Protein AF-A0A8I2FZP1-F1 (afdb_monomer)

Solvent-accessible surface area (backbone atoms only — not comparable to full-atom values): 8946 Å² total; per-residue (Å²): 76,73,65,29,53,53,38,23,46,43,41,50,52,42,33,71,76,69,72,36,26,34,62,44,58,42,93,86,80,48,49,68,40,81,49,58,77,35,90,63,31,67,56,34,39,45,55,40,47,48,52,39,48,41,77,42,98,88,48,35,39,31,40,32,22,74,64,22,84,48,88,46,77,49,68,80,43,75,57,96,90,40,40,31,36,41,39,28,19,67,57,19,38,38,40,25,49,71,90,39,58,44,33,37,38,38,35,37,39,37,38,26,48,55,43,80,57,99,53,35,43,34,29,37,37,42,29,75,30,80,42,31,46,37,29,59,49,66,52,70,81,46,61,32,40,35,26,49,72,85,42,79,72,49,77,42,59,65,52,48,79,44,62,50,44,78,46,39,41,38,40,38,99

Structure (mmCIF, N/CA/C/O backbone):
data_AF-A0A8I2FZP1-F1
#
_entry.id   AF-A0A8I2FZP1-F1
#
loop_
_atom_site.group_PDB
_atom_site.id
_atom_site.type_symbol
_atom_site.label_atom_id
_atom_site.label_alt_id
_atom_site.label_comp_id
_atom_site.label_asym_id
_atom_site.label_entity_id
_atom_site.label_seq_id
_atom_site.pdbx_PDB_ins_code
_atom_site.Cartn_x
_atom_site.Cartn_y
_atom_site.Cartn_z
_atom_site.occupancy
_atom_site.B_iso_or_equiv
_atom_site.auth_seq_id
_atom_site.auth_comp_id
_atom_site.auth_asym_id
_atom_site.auth_atom_id
_atom_site.pdbx_PDB_model_num
ATOM 1 N N . SER A 1 1 ? 11.432 -0.419 -4.049 1.00 80.88 1 SER A N 1
ATOM 2 C CA . SER A 1 1 ? 12.719 -1.071 -4.367 1.00 80.88 1 SER A CA 1
ATOM 3 C C . SER A 1 1 ? 13.409 -0.390 -5.554 1.00 80.88 1 SER A C 1
ATOM 5 O O . SER A 1 1 ? 12.722 -0.006 -6.497 1.00 80.88 1 SER A O 1
ATOM 7 N N . GLU A 1 2 ? 14.741 -0.233 -5.543 1.00 88.12 2 GLU A N 1
ATOM 8 C CA . GLU A 1 2 ? 15.510 0.280 -6.700 1.00 88.12 2 GLU A CA 1
ATOM 9 C C . GLU A 1 2 ? 15.385 -0.646 -7.922 1.00 88.12 2 GLU A C 1
ATOM 11 O O . GLU A 1 2 ? 15.214 -0.174 -9.047 1.00 88.12 2 GLU A O 1
ATOM 16 N N . PHE A 1 3 ? 15.400 -1.962 -7.689 1.00 89.94 3 PHE A N 1
ATOM 17 C CA . PHE A 1 3 ? 15.271 -2.984 -8.727 1.00 89.94 3 PHE A CA 1
ATOM 18 C C . PHE A 1 3 ? 13.958 -2.845 -9.507 1.00 89.94 3 PHE A C 1
ATOM 20 O O . PHE A 1 3 ? 13.976 -2.751 -10.732 1.00 89.94 3 PHE A O 1
ATOM 27 N N . ALA A 1 4 ? 12.829 -2.725 -8.803 1.00 91.62 4 ALA A N 1
ATOM 28 C CA . ALA A 1 4 ? 11.514 -2.571 -9.423 1.00 91.62 4 ALA A CA 1
ATOM 29 C C . ALA A 1 4 ? 11.428 -1.309 -10.303 1.00 91.62 4 ALA A C 1
ATOM 31 O O . ALA A 1 4 ? 10.919 -1.345 -11.423 1.00 91.62 4 ALA A O 1
ATOM 32 N N . VAL A 1 5 ? 12.000 -0.193 -9.832 1.00 91.06 5 VAL A N 1
ATOM 33 C CA . VAL A 1 5 ? 12.056 1.060 -10.601 1.00 91.06 5 VAL A CA 1
ATOM 34 C C . VAL A 1 5 ? 12.921 0.906 -11.853 1.00 91.06 5 VAL A C 1
ATOM 36 O O . VAL A 1 5 ? 12.534 1.386 -12.920 1.00 91.06 5 VAL A O 1
ATOM 39 N N . LYS A 1 6 ? 14.084 0.250 -11.753 1.00 90.88 6 LYS A N 1
ATOM 40 C CA . LYS A 1 6 ? 14.953 -0.018 -12.910 1.00 90.88 6 LYS A CA 1
ATOM 41 C C . LYS A 1 6 ? 14.276 -0.945 -13.922 1.00 90.88 6 LYS A C 1
ATOM 43 O O . LYS A 1 6 ? 14.298 -0.631 -15.108 1.00 90.88 6 LYS A O 1
ATOM 48 N N . SER A 1 7 ? 13.612 -2.003 -13.456 1.00 91.38 7 SER A N 1
ATOM 49 C CA . SER A 1 7 ? 12.834 -2.924 -14.292 1.00 91.38 7 SER A CA 1
ATOM 50 C C . SER A 1 7 ? 11.779 -2.175 -15.111 1.00 91.38 7 SER A C 1
ATOM 52 O O . SER A 1 7 ? 11.815 -2.193 -16.340 1.00 91.38 7 SER A O 1
ATOM 54 N N . ALA A 1 8 ? 10.915 -1.395 -14.454 1.00 92.44 8 ALA A N 1
ATOM 55 C CA . ALA A 1 8 ? 9.891 -0.615 -15.145 1.00 92.44 8 ALA A CA 1
ATOM 56 C C . ALA A 1 8 ? 10.489 0.396 -16.142 1.00 92.44 8 ALA A C 1
ATOM 58 O O . ALA A 1 8 ? 9.936 0.609 -17.222 1.00 92.44 8 ALA A O 1
ATOM 59 N N . LYS A 1 9 ? 11.634 1.013 -15.812 1.00 91.75 9 LYS A N 1
ATOM 60 C CA . LYS A 1 9 ? 12.328 1.953 -16.707 1.00 91.75 9 LYS A CA 1
ATOM 61 C C . LYS A 1 9 ? 12.818 1.298 -18.000 1.00 91.75 9 LYS A C 1
ATOM 63 O O . LYS A 1 9 ? 12.767 1.974 -19.024 1.00 91.75 9 LYS A O 1
ATOM 68 N N . LEU A 1 10 ? 13.256 0.035 -17.982 1.00 90.69 10 LEU A N 1
ATOM 69 C CA . LEU A 1 10 ? 13.686 -0.677 -19.196 1.00 90.69 10 LEU A CA 1
ATOM 70 C C . LEU A 1 10 ? 12.544 -0.764 -20.212 1.00 90.69 10 LEU A C 1
ATOM 72 O O . LEU A 1 10 ? 12.672 -0.290 -21.345 1.00 90.69 10 LEU A O 1
ATOM 76 N N . PHE A 1 11 ? 11.392 -1.268 -19.767 1.00 91.75 11 PHE A N 1
ATOM 77 C CA . PHE A 1 11 ? 10.199 -1.353 -20.602 1.00 91.75 11 PHE A CA 1
ATOM 78 C C . PHE A 1 11 ? 9.707 0.029 -21.040 1.00 91.75 11 PHE A C 1
ATOM 80 O O . PHE A 1 11 ? 9.559 0.292 -22.234 1.00 91.75 11 PHE A O 1
ATOM 87 N N . LEU A 1 12 ? 9.528 0.953 -20.090 1.00 92.31 12 LEU A N 1
ATOM 88 C CA . LEU A 1 12 ? 8.972 2.275 -20.378 1.00 92.31 12 LEU A CA 1
ATOM 89 C C . LEU A 1 12 ? 9.864 3.120 -21.289 1.00 92.31 12 LEU A C 1
ATOM 91 O O . LEU A 1 12 ? 9.330 3.940 -22.029 1.00 92.31 12 LEU A O 1
ATOM 95 N N . LYS A 1 13 ? 11.192 2.950 -21.261 1.00 91.94 13 LYS A N 1
ATOM 96 C CA . LYS A 1 13 ? 12.097 3.629 -22.200 1.00 91.94 13 LYS A CA 1
ATOM 97 C C . LYS A 1 13 ? 11.789 3.191 -23.633 1.00 91.94 13 LYS A C 1
ATOM 99 O O . LYS A 1 13 ? 11.510 4.035 -24.477 1.00 91.94 13 LYS A O 1
ATOM 104 N N . SER A 1 14 ? 11.772 1.882 -23.892 1.00 90.56 14 SER A N 1
ATOM 105 C CA . SER A 1 14 ? 11.494 1.351 -25.233 1.00 90.56 14 SER A CA 1
ATOM 106 C C . SER A 1 14 ? 10.077 1.684 -25.706 1.00 90.56 14 SER A C 1
ATOM 108 O O . SER A 1 14 ? 9.895 2.123 -26.842 1.00 90.56 14 SER A O 1
ATOM 110 N N . TRP A 1 15 ? 9.093 1.573 -24.813 1.00 91.88 15 TRP A N 1
ATOM 111 C CA . TRP A 1 15 ? 7.704 1.904 -25.111 1.00 91.88 15 TRP A CA 1
ATOM 112 C C . TRP A 1 15 ? 7.506 3.389 -25.433 1.00 91.88 15 TRP A C 1
ATOM 114 O O . TRP A 1 15 ? 6.861 3.729 -26.418 1.00 91.88 15 TRP A O 1
ATOM 124 N N . LYS A 1 16 ? 8.083 4.302 -24.643 1.00 92.62 16 LYS A N 1
ATOM 125 C CA . LYS A 1 16 ? 7.907 5.747 -24.861 1.00 92.62 16 LYS A CA 1
ATOM 126 C C . LYS A 1 16 ? 8.623 6.257 -26.103 1.00 92.62 16 LYS A C 1
ATOM 128 O O . LYS A 1 16 ? 8.118 7.170 -26.742 1.00 92.62 16 LYS A O 1
ATOM 133 N N . THR A 1 17 ? 9.796 5.711 -26.416 1.00 92.19 17 THR A N 1
ATOM 134 C CA . THR A 1 17 ? 10.583 6.176 -27.563 1.00 92.19 17 THR A CA 1
ATOM 135 C C . THR A 1 17 ? 10.119 5.541 -28.870 1.00 92.19 17 THR A C 1
ATOM 137 O O . 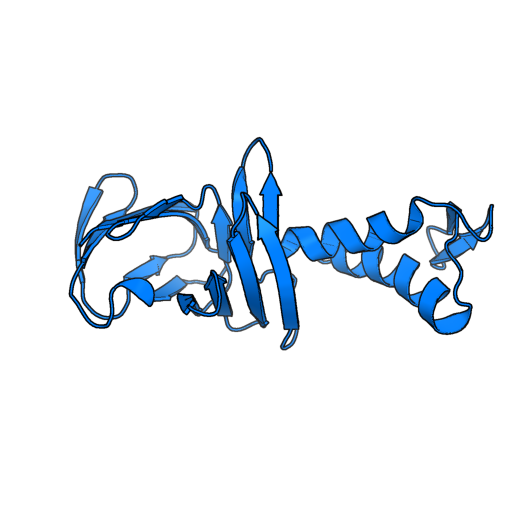THR A 1 17 ? 10.087 6.219 -29.889 1.00 92.19 17 THR A O 1
ATOM 140 N N . PHE A 1 18 ? 9.755 4.256 -28.850 1.00 91.19 18 PHE A N 1
ATOM 141 C CA . PHE A 1 18 ? 9.532 3.480 -30.074 1.00 91.19 18 PHE A CA 1
ATOM 142 C C . PHE A 1 18 ? 8.193 2.738 -30.117 1.00 91.19 18 PHE A C 1
ATOM 144 O O . PHE A 1 18 ? 7.900 2.110 -31.129 1.00 91.19 18 PHE A O 1
ATOM 151 N N . GLN A 1 19 ? 7.403 2.755 -29.036 1.00 91.06 19 GLN A N 1
ATOM 152 C CA . GLN A 1 19 ? 6.179 1.948 -28.889 1.00 91.06 19 GLN A CA 1
ATOM 153 C C . GLN A 1 19 ? 6.433 0.444 -29.081 1.00 91.06 19 GLN A C 1
ATOM 155 O O . GLN A 1 19 ? 5.604 -0.289 -29.616 1.00 91.06 19 GLN A O 1
ATOM 160 N N . LEU A 1 20 ? 7.610 -0.018 -28.645 1.00 90.62 20 LEU A N 1
ATOM 161 C CA . LEU A 1 20 ? 8.030 -1.409 -28.780 1.00 90.62 20 LEU A CA 1
ATOM 162 C C . LEU A 1 20 ? 7.977 -2.152 -27.454 1.00 90.62 20 LEU A C 1
ATOM 164 O O . LEU A 1 20 ? 8.239 -1.595 -26.386 1.00 90.62 20 LEU A O 1
ATOM 168 N N . CYS A 1 21 ? 7.714 -3.448 -27.570 1.00 89.31 21 CYS A N 1
ATOM 169 C CA . CYS A 1 21 ? 7.788 -4.391 -26.478 1.00 89.31 21 CYS A CA 1
ATOM 170 C C . CYS A 1 21 ? 8.863 -5.431 -26.794 1.00 89.31 21 CYS A C 1
ATOM 172 O O . CYS A 1 21 ? 8.641 -6.376 -27.552 1.00 89.31 21 CYS A O 1
ATOM 174 N N . ARG A 1 22 ? 10.065 -5.195 -26.267 1.00 89.12 22 ARG A N 1
ATOM 175 C CA . ARG A 1 22 ? 11.263 -5.963 -26.611 1.00 89.12 22 ARG A CA 1
ATOM 176 C C . ARG A 1 22 ? 11.338 -7.243 -25.790 1.00 89.12 22 ARG A C 1
ATOM 178 O O . ARG A 1 22 ? 10.876 -7.288 -24.654 1.00 89.12 22 ARG A O 1
ATOM 185 N N . GLU A 1 23 ? 11.917 -8.276 -26.382 1.00 87.94 23 GLU A N 1
ATOM 186 C CA . GLU A 1 23 ? 12.060 -9.592 -25.756 1.00 87.94 23 GLU A CA 1
ATOM 187 C C . GLU A 1 23 ? 13.095 -9.598 -24.625 1.00 87.94 23 GLU A C 1
ATOM 189 O O . GLU A 1 23 ? 12.869 -10.179 -23.568 1.00 87.94 23 GLU A O 1
ATOM 194 N N . ASN A 1 24 ? 14.226 -8.929 -24.841 1.00 88.12 24 ASN A N 1
ATOM 195 C CA . ASN A 1 24 ? 15.314 -8.832 -23.877 1.00 88.12 24 ASN A CA 1
ATOM 196 C C . ASN A 1 24 ? 15.933 -7.431 -23.890 1.00 88.12 24 ASN A C 1
ATOM 198 O O . ASN A 1 24 ? 15.706 -6.639 -24.808 1.00 88.12 24 ASN A O 1
ATOM 202 N N . TYR A 1 25 ? 16.704 -7.132 -22.846 1.00 89.25 25 TYR A N 1
ATOM 203 C CA . TYR A 1 25 ? 17.400 -5.863 -22.670 1.00 89.25 25 TYR A CA 1
ATOM 204 C C . TYR A 1 25 ? 18.864 -6.123 -22.322 1.00 89.25 25 TYR A C 1
ATOM 206 O O . TYR A 1 25 ? 19.167 -6.999 -21.511 1.00 89.25 25 TYR A O 1
ATOM 214 N N . ASN A 1 26 ? 19.770 -5.347 -22.911 1.00 89.81 26 ASN A N 1
ATOM 215 C CA . ASN A 1 26 ? 21.184 -5.373 -22.558 1.00 89.81 26 ASN A CA 1
ATOM 216 C C . ASN A 1 26 ? 21.364 -4.992 -21.075 1.00 89.81 26 ASN A C 1
ATOM 218 O O . ASN A 1 26 ? 20.828 -3.981 -20.622 1.00 89.81 26 ASN A O 1
ATOM 222 N N . SER A 1 27 ? 22.129 -5.782 -20.321 1.00 85.50 27 SER A N 1
ATOM 223 C CA . SER A 1 27 ? 22.303 -5.609 -18.870 1.00 85.50 27 SER A CA 1
ATOM 224 C C . SER A 1 27 ? 23.100 -4.361 -18.472 1.00 85.50 27 SER A C 1
ATOM 226 O O . SER A 1 27 ? 22.981 -3.904 -17.337 1.00 85.50 27 SER A O 1
ATOM 228 N N . VAL A 1 28 ? 23.887 -3.800 -19.393 1.00 86.25 28 VAL A N 1
ATOM 229 C CA . VAL A 1 28 ? 24.717 -2.607 -19.180 1.00 86.25 28 VAL A CA 1
ATOM 230 C C . VAL A 1 28 ? 24.008 -1.354 -19.694 1.00 86.25 28 VAL A C 1
ATOM 232 O O . VAL A 1 28 ? 23.906 -0.361 -18.978 1.00 86.25 28 VAL A O 1
ATOM 235 N N . THR A 1 29 ? 23.492 -1.391 -20.927 1.00 89.00 29 THR A N 1
ATOM 236 C CA . THR A 1 29 ? 22.934 -0.205 -21.610 1.00 89.00 29 THR A CA 1
ATOM 237 C C . THR A 1 29 ? 21.412 -0.084 -21.493 1.00 89.00 29 THR A C 1
ATOM 239 O O . THR A 1 29 ? 20.848 1.001 -21.677 1.00 89.00 29 THR A O 1
ATOM 242 N N . GLY A 1 30 ? 20.720 -1.187 -21.195 1.00 87.56 30 GLY A N 1
ATOM 243 C CA . GLY A 1 30 ? 19.260 -1.263 -21.193 1.00 87.56 30 GLY A CA 1
ATOM 244 C C . GLY A 1 30 ? 18.628 -1.151 -22.582 1.00 87.56 30 GLY A C 1
ATOM 245 O O . GLY A 1 30 ? 17.439 -0.852 -22.688 1.00 87.56 30 GLY A O 1
ATOM 246 N N . GLU A 1 31 ? 19.404 -1.321 -23.654 1.00 89.12 31 GLU A N 1
ATOM 247 C CA . GLU A 1 31 ? 18.887 -1.339 -25.023 1.00 89.12 31 GLU A CA 1
ATOM 248 C C . GLU A 1 31 ? 18.137 -2.636 -25.304 1.00 89.12 31 GLU A C 1
ATOM 250 O O . GLU A 1 31 ? 18.583 -3.719 -24.929 1.00 89.12 31 GLU A O 1
ATOM 255 N N . GLY A 1 32 ? 16.976 -2.520 -25.947 1.00 88.19 32 GLY A N 1
ATOM 256 C CA . GLY A 1 32 ? 16.131 -3.669 -26.230 1.00 88.19 32 GLY A CA 1
ATOM 257 C C . GLY A 1 32 ? 16.589 -4.441 -27.467 1.00 88.19 32 GLY A C 1
ATOM 258 O O . GLY A 1 32 ? 16.769 -3.852 -28.533 1.00 88.19 32 GLY A O 1
ATOM 259 N N . GLY A 1 33 ? 16.725 -5.758 -27.326 1.00 87.88 33 GLY A N 1
ATOM 260 C CA . GLY 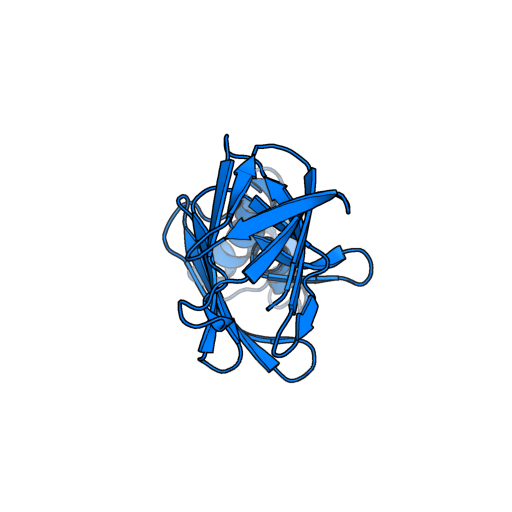A 1 33 ? 17.058 -6.716 -28.378 1.00 87.88 33 GLY A CA 1
ATOM 261 C C . GLY A 1 33 ? 15.872 -7.614 -28.749 1.00 87.88 33 GLY A C 1
ATOM 262 O O . GLY A 1 33 ? 14.726 -7.327 -28.391 1.00 87.88 33 GLY A O 1
ATOM 263 N N . GLY A 1 34 ? 16.137 -8.655 -29.543 1.00 88.81 34 GLY A N 1
ATOM 264 C CA . GLY A 1 34 ? 15.155 -9.688 -29.907 1.00 88.81 34 GLY A CA 1
ATOM 265 C C . GLY A 1 34 ? 13.903 -9.174 -30.628 1.00 88.81 34 GLY A C 1
ATOM 266 O O . GLY A 1 34 ? 13.954 -8.163 -31.342 1.00 88.81 34 GLY A O 1
ATOM 267 N N . GLN A 1 35 ? 12.782 -9.878 -30.433 1.00 87.12 35 GLN A N 1
ATOM 268 C CA . GLN A 1 35 ? 11.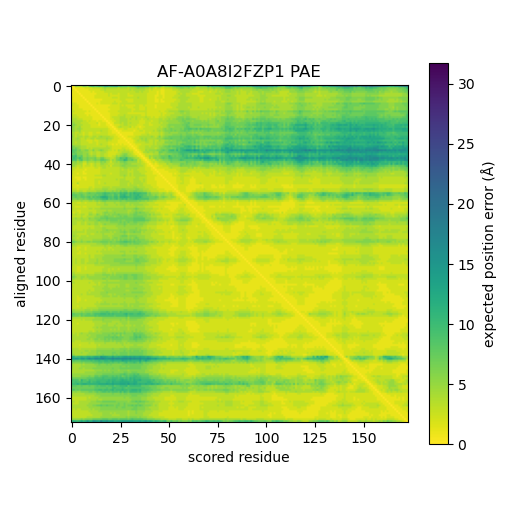491 -9.560 -31.056 1.00 87.12 35 GLN A CA 1
ATOM 269 C C . GLN A 1 35 ? 10.949 -8.179 -30.652 1.00 87.12 35 GLN A C 1
ATOM 271 O O . GLN A 1 35 ? 11.141 -7.707 -29.532 1.00 87.12 35 GLN A O 1
ATOM 276 N N . ARG A 1 36 ? 10.256 -7.517 -31.591 1.00 84.94 36 ARG A N 1
ATOM 277 C CA . ARG A 1 36 ? 9.758 -6.131 -31.444 1.00 84.94 36 ARG A CA 1
ATOM 278 C C . ARG A 1 36 ? 8.442 -6.002 -30.670 1.00 84.94 36 ARG A C 1
ATOM 280 O O . ARG A 1 36 ? 8.202 -4.954 -30.071 1.00 84.94 36 ARG A O 1
ATOM 287 N N . TYR A 1 37 ? 7.611 -7.038 -30.720 1.00 84.62 37 TYR A N 1
ATOM 288 C CA . TYR A 1 37 ? 6.260 -7.067 -30.153 1.00 84.62 37 TYR A CA 1
ATOM 289 C C . TYR A 1 37 ? 6.066 -8.309 -29.286 1.00 84.62 37 TYR A C 1
ATOM 291 O O . TYR A 1 37 ? 5.095 -9.046 -29.434 1.00 84.62 37 TYR A O 1
ATOM 299 N N . GLN A 1 38 ? 7.024 -8.570 -28.402 1.00 84.38 38 GLN A N 1
ATOM 300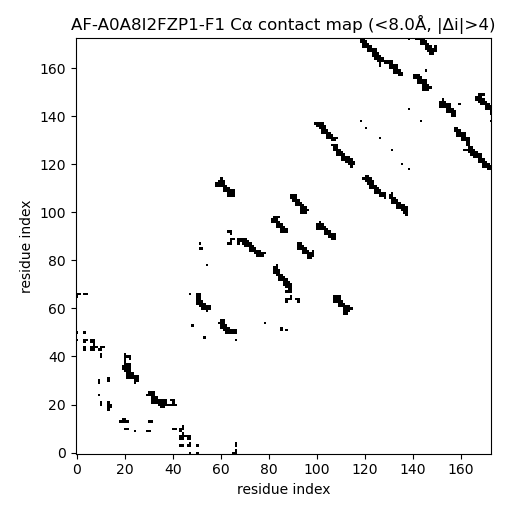 C CA . GLN A 1 38 ? 6.906 -9.681 -27.473 1.00 84.38 38 GLN A CA 1
ATOM 301 C C . GLN A 1 38 ? 5.796 -9.394 -26.461 1.00 84.38 38 GLN A C 1
AT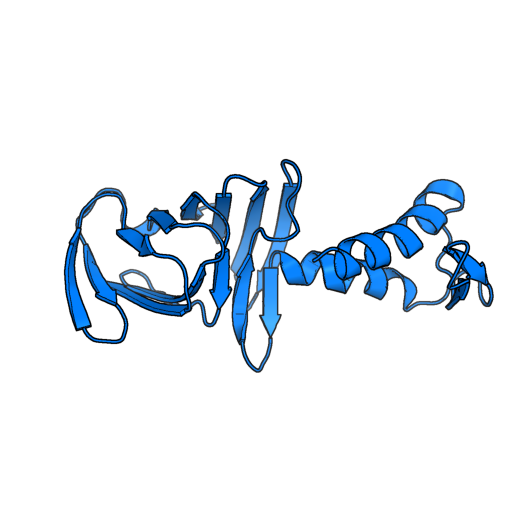OM 303 O O . GLN A 1 38 ? 5.683 -8.283 -25.960 1.00 84.38 38 GLN A O 1
ATOM 308 N N . SER A 1 39 ? 4.982 -10.383 -26.110 1.00 82.12 39 SER A N 1
ATOM 309 C CA . SER A 1 39 ? 3.824 -10.173 -25.228 1.00 82.12 39 SER A CA 1
ATOM 310 C C . SER A 1 39 ? 4.180 -9.902 -23.761 1.00 82.12 39 SER A C 1
ATOM 312 O O . SER A 1 39 ? 3.345 -9.412 -23.008 1.00 82.12 39 SER A O 1
ATOM 314 N N . TRP A 1 40 ? 5.396 -10.240 -23.323 1.00 84.31 40 TRP A N 1
ATOM 315 C CA . TRP A 1 40 ? 5.756 -10.283 -21.897 1.00 84.31 40 TRP A CA 1
ATOM 316 C C . TRP A 1 40 ? 6.524 -9.066 -21.379 1.00 84.31 40 TRP A C 1
ATOM 318 O O . TRP A 1 40 ? 6.688 -8.927 -20.171 1.00 84.31 40 TRP A O 1
ATOM 328 N N . GLY A 1 41 ? 6.966 -8.148 -22.240 1.00 82.88 41 GLY A N 1
ATOM 329 C CA . GLY A 1 41 ? 7.698 -6.960 -21.786 1.00 82.88 41 GLY A CA 1
ATOM 330 C C . GLY A 1 41 ? 6.941 -6.054 -20.796 1.00 82.88 41 GLY A C 1
ATOM 331 O O . GLY A 1 41 ? 7.606 -5.497 -19.922 1.00 82.88 41 GLY A O 1
ATOM 332 N N . PRO A 1 42 ? 5.591 -5.946 -20.791 1.00 85.81 42 PRO A N 1
ATOM 333 C CA . PRO A 1 42 ? 4.896 -5.174 -19.759 1.00 85.81 42 PRO A CA 1
ATOM 334 C C . PRO A 1 42 ? 5.061 -5.752 -18.345 1.00 85.81 42 PRO A C 1
ATOM 336 O O . PRO A 1 42 ? 4.912 -5.011 -17.373 1.00 85.81 42 PRO A O 1
ATOM 339 N N . LEU A 1 43 ? 5.436 -7.033 -18.198 1.00 90.00 43 LEU A N 1
ATOM 340 C CA . LEU A 1 43 ? 5.704 -7.649 -16.890 1.00 90.00 43 LEU A CA 1
ATOM 341 C C . LEU A 1 43 ? 6.872 -6.975 -16.154 1.00 90.00 43 LEU A C 1
ATOM 343 O O . LEU A 1 43 ? 6.921 -6.988 -14.928 1.00 90.00 43 LEU A O 1
ATOM 347 N N . PHE A 1 44 ? 7.768 -6.283 -16.863 1.00 89.38 44 PHE A N 1
ATOM 348 C CA . PHE A 1 44 ? 8.806 -5.469 -16.226 1.00 89.38 44 PHE A CA 1
ATOM 349 C C . PHE A 1 44 ? 8.224 -4.332 -15.375 1.00 89.38 44 PHE A C 1
ATOM 351 O O . PHE A 1 44 ? 8.825 -3.948 -14.367 1.00 89.38 44 PHE A O 1
ATOM 358 N N . ALA A 1 45 ? 7.070 -3.785 -15.771 1.00 91.50 45 ALA A N 1
ATOM 359 C CA . ALA A 1 45 ? 6.355 -2.768 -15.007 1.00 91.50 45 ALA A CA 1
ATOM 360 C C . ALA A 1 45 ? 5.501 -3.372 -13.882 1.00 91.50 45 ALA A C 1
ATOM 362 O O . ALA A 1 45 ? 5.250 -2.681 -12.893 1.00 91.50 45 ALA A O 1
ATOM 363 N N . LEU A 1 46 ? 5.104 -4.646 -14.003 1.00 92.25 46 LEU A N 1
ATOM 364 C CA . LEU A 1 46 ? 4.301 -5.348 -12.999 1.00 92.25 46 LEU A CA 1
ATOM 365 C C . LEU A 1 46 ? 5.010 -5.390 -11.640 1.00 92.25 46 LEU A C 1
ATOM 367 O O . LEU A 1 46 ? 4.406 -5.019 -10.645 1.00 92.25 46 LEU A O 1
ATOM 371 N N . ILE A 1 47 ? 6.315 -5.678 -11.613 1.00 91.62 47 ILE A N 1
ATOM 372 C CA . ILE A 1 47 ? 7.112 -5.699 -10.370 1.00 91.62 47 ILE A CA 1
ATOM 373 C C . ILE A 1 47 ? 7.011 -4.362 -9.614 1.00 91.62 47 ILE A C 1
ATOM 375 O O . ILE A 1 47 ? 6.920 -4.325 -8.390 1.00 91.62 47 ILE A O 1
ATOM 379 N N . LEU A 1 48 ? 7.026 -3.232 -10.334 1.00 93.50 48 LEU A N 1
ATOM 380 C CA . LEU A 1 48 ? 6.863 -1.917 -9.711 1.00 93.50 48 LEU A CA 1
ATOM 381 C C . LEU A 1 48 ? 5.432 -1.686 -9.232 1.00 93.50 48 LEU A C 1
ATOM 383 O O . LEU A 1 48 ? 5.258 -1.083 -8.180 1.00 93.50 48 LEU A O 1
ATOM 387 N N . LEU A 1 49 ? 4.428 -2.133 -9.984 1.00 93.94 49 LEU A N 1
ATOM 388 C CA . LEU A 1 49 ? 3.030 -2.045 -9.570 1.00 93.94 49 LEU A CA 1
ATOM 389 C C . LEU A 1 49 ? 2.794 -2.830 -8.272 1.00 93.94 49 LEU A C 1
ATOM 391 O O . LEU A 1 49 ? 2.198 -2.296 -7.336 1.00 93.94 49 LEU A O 1
ATOM 395 N N . GLU A 1 50 ? 3.347 -4.038 -8.190 1.00 93.50 50 GLU A N 1
ATOM 396 C CA . GLU A 1 50 ? 3.213 -4.932 -7.041 1.00 93.50 50 GLU A CA 1
ATOM 397 C C . GLU A 1 50 ? 3.883 -4.370 -5.776 1.00 93.50 50 GLU A C 1
ATOM 399 O O . GLU A 1 50 ? 3.415 -4.605 -4.664 1.00 93.50 50 GLU A O 1
ATOM 404 N N . GLU A 1 51 ? 4.935 -3.550 -5.912 1.00 93.06 51 GLU A N 1
ATOM 405 C CA . GLU A 1 51 ? 5.525 -2.809 -4.782 1.00 93.06 51 GLU A CA 1
ATOM 406 C C . GLU A 1 51 ? 4.543 -1.827 -4.124 1.00 93.06 51 GLU A C 1
ATOM 408 O O . GLU A 1 51 ? 4.713 -1.501 -2.945 1.00 93.06 51 GLU A O 1
ATOM 413 N N . PHE A 1 52 ? 3.544 -1.342 -4.868 1.00 96.31 52 PHE A N 1
ATOM 414 C CA . PHE A 1 52 ? 2.512 -0.450 -4.346 1.00 96.31 52 PHE A CA 1
ATOM 415 C C . PHE A 1 52 ? 1.284 -1.204 -3.859 1.00 96.31 52 PHE A C 1
ATOM 417 O O . PHE A 1 52 ? 0.801 -0.912 -2.767 1.00 96.31 52 PHE A O 1
ATOM 424 N N . ILE A 1 53 ? 0.752 -2.117 -4.671 1.00 97.00 53 ILE A N 1
ATOM 425 C CA . ILE A 1 53 ? -0.493 -2.835 -4.403 1.00 97.00 53 ILE A CA 1
ATOM 426 C C . ILE A 1 53 ? -0.485 -4.183 -5.111 1.00 97.00 53 ILE A C 1
ATOM 428 O O . ILE A 1 53 ? -0.226 -4.256 -6.308 1.00 97.00 53 ILE A O 1
ATOM 432 N N . ASP A 1 54 ? -0.789 -5.240 -4.366 1.00 95.62 54 ASP A N 1
ATOM 433 C CA . ASP A 1 54 ? -0.743 -6.609 -4.873 1.00 95.62 54 ASP A CA 1
ATOM 434 C C . ASP A 1 54 ? -1.617 -7.537 -4.015 1.00 95.62 54 ASP A C 1
ATOM 436 O O . ASP A 1 54 ? -1.947 -7.224 -2.867 1.00 95.62 54 ASP A O 1
ATOM 440 N N . PHE A 1 55 ? -2.003 -8.677 -4.578 1.00 94.75 55 PHE A N 1
ATOM 441 C CA . PHE A 1 55 ? -2.623 -9.781 -3.862 1.00 94.75 55 PHE A CA 1
ATOM 442 C C . PHE A 1 55 ? -1.837 -11.065 -4.150 1.00 94.75 55 PHE A C 1
ATOM 444 O O . PHE A 1 55 ? -2.041 -11.718 -5.173 1.00 94.75 55 PHE A O 1
ATOM 451 N N . CYS A 1 56 ? -0.959 -11.440 -3.223 1.00 88.25 56 CYS A N 1
ATOM 452 C CA . CYS A 1 56 ? -0.080 -12.596 -3.358 1.00 88.25 56 CYS A CA 1
ATOM 453 C C . CYS A 1 56 ? -0.613 -13.784 -2.531 1.00 88.25 56 CYS A C 1
ATOM 455 O O . CYS A 1 56 ? -1.101 -13.572 -1.420 1.00 88.25 56 CYS A O 1
ATOM 457 N N . PRO A 1 57 ? -0.496 -15.043 -3.000 1.00 85.69 57 PRO A N 1
ATOM 458 C CA . PRO A 1 57 ? -0.913 -16.220 -2.230 1.00 85.69 57 PRO A CA 1
ATOM 459 C C . PRO A 1 57 ? -0.260 -16.362 -0.847 1.00 85.69 57 PRO A C 1
ATOM 461 O O . PRO A 1 57 ? -0.861 -16.964 0.038 1.00 85.69 57 PRO A O 1
ATOM 464 N N . PHE A 1 58 ? 0.953 -15.829 -0.665 1.00 87.25 58 PHE A N 1
ATOM 465 C CA . PHE A 1 58 ? 1.733 -15.975 0.571 1.00 87.25 58 PHE A CA 1
ATOM 466 C C . PHE A 1 58 ? 1.626 -14.768 1.513 1.00 87.25 58 PHE A C 1
ATOM 468 O O . PHE A 1 58 ? 1.658 -14.955 2.722 1.00 87.25 58 PHE A O 1
ATOM 475 N N . ASP A 1 59 ? 1.470 -13.563 0.953 1.00 87.38 59 ASP A N 1
ATOM 476 C CA . ASP A 1 59 ? 1.445 -12.285 1.695 1.00 87.38 59 ASP A CA 1
ATOM 477 C C . ASP A 1 59 ? 0.036 -11.652 1.753 1.00 87.38 59 ASP A C 1
ATOM 479 O O . ASP A 1 59 ? -0.146 -10.529 2.242 1.00 87.38 59 ASP A O 1
ATOM 483 N N . GLY A 1 60 ? -0.956 -12.328 1.167 1.00 95.12 60 GLY A N 1
ATOM 484 C CA . GLY A 1 60 ? -2.326 -11.855 1.054 1.00 95.12 60 GLY A CA 1
ATOM 485 C C . GLY A 1 60 ? -2.435 -10.526 0.306 1.00 95.12 60 GLY A C 1
ATOM 486 O O . GLY A 1 60 ? -1.697 -10.236 -0.639 1.00 95.12 60 GLY A O 1
ATOM 487 N N . PHE A 1 61 ? -3.395 -9.700 0.727 1.00 97.38 61 PHE A N 1
ATOM 488 C CA . PHE A 1 61 ? -3.534 -8.344 0.207 1.00 97.38 61 PHE A CA 1
ATOM 489 C C . PHE A 1 61 ? -2.452 -7.445 0.811 1.00 97.38 61 PHE A C 1
ATOM 491 O O . PHE A 1 61 ? -2.412 -7.280 2.034 1.00 97.38 61 PHE A O 1
ATOM 498 N N . ARG A 1 62 ? -1.619 -6.830 -0.036 1.00 96.50 62 ARG A N 1
ATOM 499 C CA . ARG A 1 62 ? -0.537 -5.936 0.389 1.00 96.50 62 ARG A CA 1
ATOM 500 C C . ARG A 1 62 ? -0.631 -4.553 -0.232 1.00 96.50 62 ARG A C 1
ATOM 502 O O . ARG A 1 62 ? -1.042 -4.400 -1.382 1.00 96.50 62 ARG A O 1
ATOM 509 N N . VAL A 1 63 ? -0.181 -3.553 0.524 1.00 97.88 63 VAL A N 1
ATOM 510 C CA . VAL A 1 63 ? 0.090 -2.206 0.007 1.00 97.88 63 VAL A CA 1
ATOM 511 C C . VAL A 1 63 ? 1.367 -1.622 0.605 1.00 97.88 63 VAL A C 1
ATOM 513 O O . VAL A 1 63 ? 1.724 -1.940 1.740 1.00 97.88 63 VAL A O 1
ATOM 516 N N . GLY A 1 64 ? 2.047 -0.736 -0.119 1.00 96.81 64 GLY A N 1
ATOM 517 C CA . GLY A 1 64 ? 3.268 -0.097 0.368 1.00 96.81 64 GLY A CA 1
ATOM 518 C C . GLY A 1 64 ? 3.664 1.161 -0.398 1.00 96.81 64 GLY A C 1
ATOM 519 O O . GLY A 1 64 ? 3.162 1.452 -1.481 1.00 96.81 64 GLY A O 1
ATOM 520 N N . ASN A 1 65 ? 4.591 1.928 0.180 1.00 96.88 65 ASN A N 1
ATOM 521 C CA . ASN A 1 65 ? 5.112 3.163 -0.420 1.00 96.88 65 ASN A CA 1
ATOM 522 C C . ASN A 1 65 ? 6.644 3.191 -0.551 1.00 96.88 65 ASN A C 1
ATOM 524 O O . ASN A 1 65 ? 7.238 4.250 -0.745 1.00 96.88 65 ASN A O 1
ATOM 528 N N . LEU A 1 66 ? 7.317 2.037 -0.488 1.00 94.12 66 LEU A N 1
ATOM 529 C CA . LEU A 1 66 ? 8.786 1.982 -0.522 1.00 94.12 66 LEU A CA 1
ATOM 530 C C . LEU A 1 66 ? 9.386 2.457 -1.855 1.00 94.12 66 LEU A C 1
ATOM 532 O O . LEU A 1 66 ? 10.505 2.966 -1.881 1.00 94.12 66 LEU A O 1
ATOM 536 N N . ALA A 1 67 ? 8.663 2.296 -2.966 1.00 92.38 67 ALA A N 1
ATOM 537 C CA . ALA A 1 67 ? 9.075 2.772 -4.289 1.00 92.38 67 ALA A CA 1
ATOM 538 C C . ALA A 1 67 ? 8.595 4.207 -4.606 1.00 92.38 67 ALA A C 1
ATOM 540 O O . ALA A 1 67 ? 8.923 4.759 -5.660 1.00 92.38 67 ALA A O 1
ATOM 541 N N . ALA A 1 68 ? 7.826 4.831 -3.710 1.00 93.19 68 ALA A N 1
ATOM 542 C CA . ALA A 1 68 ? 7.144 6.094 -3.955 1.00 93.19 68 ALA A CA 1
ATOM 543 C C . ALA A 1 68 ? 8.069 7.304 -3.716 1.00 93.19 68 ALA A C 1
ATOM 545 O O . ALA A 1 68 ? 8.025 7.952 -2.677 1.00 93.19 68 ALA A O 1
ATOM 546 N N . ALA A 1 69 ? 8.936 7.632 -4.676 1.00 89.88 69 ALA A N 1
ATOM 547 C CA . ALA A 1 69 ? 9.846 8.784 -4.545 1.00 89.88 69 ALA A CA 1
ATOM 548 C C . ALA A 1 69 ? 9.147 10.156 -4.675 1.00 89.88 69 ALA A C 1
ATOM 550 O O . ALA A 1 69 ? 9.674 11.172 -4.235 1.00 89.88 69 ALA A O 1
ATOM 551 N N . LYS A 1 70 ? 7.970 10.182 -5.303 1.00 92.50 70 LYS A N 1
ATOM 552 C CA . LYS A 1 70 ? 7.116 11.355 -5.534 1.00 92.50 70 LYS A CA 1
ATOM 553 C C . LYS A 1 70 ? 5.653 10.933 -5.426 1.00 92.50 70 LYS A C 1
ATOM 555 O O . LYS A 1 70 ? 5.387 9.748 -5.250 1.00 92.50 70 LYS A O 1
ATOM 560 N N . LYS A 1 71 ? 4.715 11.867 -5.586 1.00 95.94 71 LYS A N 1
ATOM 561 C CA . LYS A 1 71 ? 3.285 11.545 -5.622 1.00 95.94 71 LYS A CA 1
ATOM 562 C C . LYS A 1 71 ? 2.958 10.616 -6.795 1.00 95.94 71 LYS A C 1
ATOM 564 O O . LYS A 1 71 ? 3.218 10.955 -7.949 1.00 95.94 71 LYS A O 1
ATOM 569 N N . ASN A 1 72 ? 2.381 9.463 -6.480 1.00 95.25 72 ASN A N 1
ATOM 570 C CA . ASN A 1 72 ? 1.865 8.481 -7.425 1.00 95.25 72 ASN A CA 1
ATOM 571 C C . ASN A 1 72 ? 0.397 8.195 -7.115 1.00 95.25 72 ASN A C 1
ATOM 573 O O . ASN A 1 72 ? -0.028 8.275 -5.960 1.00 95.25 72 ASN A O 1
ATOM 577 N N . LYS A 1 73 ? -0.356 7.837 -8.154 1.00 97.12 73 LYS A N 1
ATOM 578 C CA . LYS A 1 73 ? -1.740 7.389 -8.053 1.00 97.12 73 LYS A CA 1
ATOM 579 C C . LYS A 1 73 ? -1.935 6.187 -8.966 1.00 97.12 73 LYS A C 1
ATOM 581 O O . LYS A 1 73 ? -1.571 6.246 -10.138 1.00 97.12 73 LYS A O 1
ATOM 586 N N . ILE A 1 74 ? -2.473 5.111 -8.409 1.00 96.00 74 ILE A N 1
ATOM 587 C CA . ILE A 1 74 ? -2.821 3.880 -9.115 1.00 96.00 74 ILE A CA 1
ATOM 588 C C . ILE A 1 74 ? -4.311 3.662 -8.880 1.00 96.00 74 ILE A C 1
ATOM 590 O O . ILE A 1 74 ? -4.758 3.673 -7.736 1.00 96.00 74 ILE A O 1
ATOM 594 N N . GLU A 1 75 ? -5.083 3.502 -9.948 1.00 97.12 75 GLU A N 1
ATOM 595 C CA . GLU A 1 75 ? -6.547 3.440 -9.892 1.00 97.12 75 GLU A CA 1
ATOM 596 C C . GLU A 1 75 ? -7.074 2.215 -10.630 1.00 97.12 75 GLU A C 1
ATOM 598 O O . GLU A 1 75 ? -6.382 1.642 -11.470 1.00 97.12 75 GLU A O 1
ATOM 603 N N . ASN A 1 76 ? -8.331 1.864 -10.350 1.00 95.75 76 ASN A N 1
ATOM 604 C CA . ASN A 1 76 ? -9.055 0.782 -11.020 1.00 95.75 76 ASN A CA 1
ATOM 605 C C . ASN A 1 76 ? -8.406 -0.607 -10.847 1.00 95.75 76 ASN A C 1
ATOM 607 O O . ASN A 1 76 ? -8.532 -1.473 -11.712 1.00 95.75 76 ASN A O 1
ATOM 611 N N . ILE A 1 77 ? -7.741 -0.836 -9.712 1.00 96.25 77 ILE A N 1
ATOM 612 C CA . ILE A 1 77 ? -7.185 -2.148 -9.370 1.00 96.25 77 ILE A CA 1
ATOM 613 C C . ILE A 1 77 ? -8.305 -3.024 -8.814 1.00 96.25 77 ILE A C 1
ATOM 615 O O . ILE A 1 77 ? -8.923 -2.673 -7.811 1.00 96.25 77 ILE A O 1
ATOM 619 N N . ASP A 1 78 ? -8.594 -4.140 -9.479 1.00 95.88 78 ASP A N 1
ATOM 620 C CA . ASP A 1 78 ? -9.601 -5.101 -9.027 1.00 95.88 78 ASP A CA 1
ATOM 621 C C . ASP A 1 78 ? -8.956 -6.175 -8.158 1.00 95.88 78 ASP A C 1
ATOM 623 O O . ASP A 1 78 ? -8.104 -6.927 -8.627 1.00 95.88 78 ASP A O 1
ATOM 627 N N . ILE A 1 79 ? -9.357 -6.242 -6.890 1.00 94.19 79 ILE A N 1
ATOM 628 C CA . ILE A 1 79 ? -8.928 -7.306 -5.983 1.00 94.19 79 ILE A CA 1
ATOM 629 C C . ILE A 1 79 ? -10.175 -7.867 -5.314 1.00 94.19 79 ILE A C 1
ATOM 631 O O . ILE A 1 79 ? -10.859 -7.185 -4.546 1.00 94.19 79 ILE A O 1
ATOM 635 N N . ARG A 1 80 ? -10.464 -9.141 -5.605 1.00 91.50 80 ARG A N 1
ATOM 636 C CA . ARG A 1 80 ? -11.589 -9.897 -5.028 1.00 91.50 80 ARG A CA 1
ATOM 637 C C . ARG A 1 80 ? -12.934 -9.161 -5.165 1.00 91.50 80 ARG A C 1
ATOM 639 O O . ARG A 1 80 ? -13.716 -9.130 -4.215 1.00 91.50 80 ARG A O 1
ATOM 646 N N . GLY A 1 81 ? -13.188 -8.548 -6.325 1.00 93.75 81 GLY A N 1
ATOM 647 C CA . GLY A 1 81 ? -14.464 -7.903 -6.650 1.00 93.75 81 GLY A CA 1
ATOM 648 C C . GLY A 1 81 ? -14.671 -6.516 -6.038 1.00 93.75 81 GLY A C 1
ATOM 649 O O . GLY A 1 81 ? -15.791 -6.017 -6.056 1.00 93.75 81 GLY A O 1
ATOM 650 N N . ASN A 1 82 ? -13.624 -5.895 -5.487 1.00 95.62 82 ASN A N 1
ATOM 651 C CA . ASN A 1 82 ? -13.655 -4.497 -5.050 1.00 95.62 82 ASN A CA 1
ATOM 652 C C . ASN A 1 82 ? -12.646 -3.690 -5.872 1.00 95.62 82 ASN A C 1
ATOM 654 O O . ASN A 1 82 ? -11.568 -4.194 -6.207 1.00 95.62 82 ASN A O 1
ATOM 658 N N . LYS A 1 83 ? -12.970 -2.426 -6.157 1.00 98.06 83 LYS A N 1
ATOM 659 C CA . LYS A 1 83 ? -12.062 -1.518 -6.867 1.00 98.06 83 LYS A CA 1
ATOM 660 C C . LYS A 1 83 ? -11.227 -0.726 -5.876 1.00 98.06 83 LYS A C 1
ATOM 662 O O . LYS A 1 83 ? -11.761 -0.071 -4.981 1.00 98.06 83 LYS A O 1
ATOM 667 N N . TYR A 1 84 ? -9.918 -0.733 -6.075 1.00 98.19 84 TYR A N 1
ATOM 668 C CA . TYR A 1 84 ? -8.969 -0.013 -5.246 1.00 98.19 84 TYR A CA 1
ATOM 669 C C . TYR A 1 84 ? -8.317 1.136 -6.004 1.00 98.19 84 TYR A C 1
ATOM 671 O O . TYR A 1 84 ? -7.965 1.028 -7.182 1.00 98.19 84 TYR A O 1
ATOM 679 N N . THR A 1 85 ? -8.130 2.227 -5.267 1.00 98.56 85 THR A N 1
ATOM 680 C CA . THR A 1 85 ? -7.257 3.335 -5.647 1.00 98.56 85 THR A CA 1
ATOM 681 C C . THR A 1 85 ? -6.235 3.522 -4.539 1.00 98.56 85 THR A C 1
ATOM 683 O O . THR A 1 85 ? -6.590 3.551 -3.360 1.00 98.56 85 THR A O 1
ATOM 686 N N . LEU A 1 86 ? -4.970 3.651 -4.916 1.00 98.31 86 LEU A N 1
ATOM 687 C CA . LEU A 1 86 ? -3.856 3.899 -4.018 1.00 98.31 86 LEU A CA 1
ATOM 688 C C . LEU A 1 86 ? -3.179 5.204 -4.414 1.00 98.31 86 LEU A C 1
ATOM 690 O O . LEU A 1 86 ? -2.796 5.396 -5.567 1.00 98.31 86 LEU A O 1
ATOM 694 N N . GLU A 1 87 ? -3.004 6.083 -3.438 1.00 98.50 87 GLU A N 1
ATOM 695 C CA . GLU A 1 87 ? -2.170 7.276 -3.555 1.00 98.50 87 GLU A CA 1
ATOM 696 C C . GLU A 1 87 ? -0.982 7.125 -2.613 1.00 98.50 87 GLU A C 1
ATOM 698 O O . GLU A 1 87 ? -1.175 6.825 -1.438 1.00 98.50 87 GLU A O 1
ATOM 703 N N . ALA A 1 88 ? 0.242 7.306 -3.105 1.00 98.00 88 ALA A N 1
ATOM 704 C CA . ALA A 1 88 ? 1.438 7.144 -2.282 1.00 98.00 88 ALA A CA 1
ATOM 705 C C . ALA A 1 88 ? 2.574 8.070 -2.707 1.00 98.00 88 ALA A C 1
ATOM 707 O O . ALA A 1 88 ? 2.771 8.357 -3.892 1.00 98.00 88 ALA A O 1
ATOM 708 N N . ASP A 1 89 ? 3.353 8.483 -1.718 1.00 96.94 89 ASP A N 1
ATOM 709 C CA . ASP A 1 89 ? 4.589 9.240 -1.858 1.00 96.94 89 ASP A CA 1
ATOM 710 C C . ASP A 1 89 ? 5.592 8.833 -0.764 1.00 96.94 89 ASP A C 1
ATOM 712 O O . ASP A 1 89 ? 5.420 7.833 -0.058 1.00 96.94 89 ASP A O 1
ATOM 716 N N . ASN A 1 90 ? 6.670 9.603 -0.626 1.00 94.75 90 ASN A N 1
ATOM 717 C CA . ASN A 1 90 ? 7.723 9.327 0.344 1.00 94.75 90 ASN A CA 1
ATOM 718 C C . ASN A 1 90 ? 7.312 9.629 1.797 1.00 94.75 90 ASN A C 1
ATOM 720 O O . ASN A 1 90 ? 8.074 9.286 2.703 1.00 94.75 90 ASN A O 1
ATOM 724 N N . GLN A 1 91 ? 6.152 10.256 2.015 1.00 96.44 91 GLN A N 1
ATOM 725 C CA . GLN A 1 91 ? 5.615 10.637 3.318 1.00 96.44 91 GLN A CA 1
ATOM 726 C C . GLN A 1 91 ? 4.463 9.743 3.768 1.00 96.44 91 GLN A C 1
ATOM 728 O O . GLN A 1 91 ? 4.159 9.731 4.961 1.00 96.44 91 GLN A O 1
ATOM 733 N N . GLY A 1 92 ? 3.818 8.996 2.872 1.00 97.94 92 GLY A N 1
ATOM 734 C CA . GLY A 1 92 ? 2.734 8.107 3.265 1.00 97.94 92 GLY A CA 1
ATOM 735 C C . GLY A 1 92 ? 1.993 7.438 2.119 1.00 97.94 92 GLY A C 1
ATOM 736 O O . GLY A 1 92 ? 2.443 7.400 0.972 1.00 97.94 92 GLY A O 1
ATOM 737 N N . LEU A 1 93 ? 0.838 6.882 2.476 1.00 98.56 93 LEU A N 1
ATOM 738 C CA . LEU A 1 93 ? -0.053 6.165 1.575 1.00 98.56 93 LEU A CA 1
ATOM 739 C C . LEU A 1 93 ? -1.505 6.341 2.009 1.00 98.56 93 LEU A C 1
ATOM 741 O O . LEU A 1 93 ? -1.826 6.303 3.199 1.00 98.56 93 LEU A O 1
ATOM 745 N N . VAL A 1 94 ? -2.392 6.466 1.028 1.00 98.75 94 VAL A N 1
ATOM 746 C CA . VAL A 1 94 ? -3.842 6.446 1.194 1.00 98.75 94 VAL A CA 1
A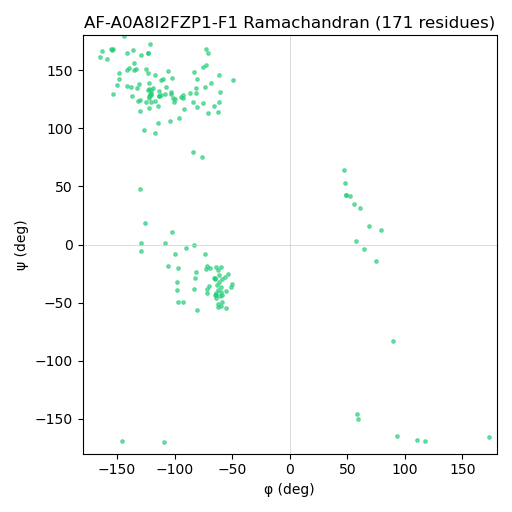TOM 747 C C . VAL A 1 94 ? -4.427 5.333 0.337 1.00 98.75 94 VAL A C 1
ATOM 749 O O . VAL A 1 94 ? -4.166 5.270 -0.863 1.00 98.75 94 VAL A O 1
ATOM 752 N N . LEU A 1 95 ? -5.242 4.475 0.951 1.00 98.69 95 LEU A N 1
ATOM 753 C CA . LEU A 1 95 ? -5.952 3.410 0.253 1.00 98.69 95 LEU A CA 1
ATOM 754 C C . LEU A 1 95 ? -7.453 3.689 0.246 1.00 98.69 95 LEU A C 1
ATOM 756 O O . LEU A 1 95 ? -8.079 3.894 1.292 1.00 98.69 95 LEU A O 1
ATOM 760 N N . PHE A 1 96 ? -8.039 3.632 -0.941 1.00 98.56 96 PHE A N 1
ATOM 761 C CA . PHE A 1 96 ? -9.471 3.715 -1.175 1.00 98.56 96 PHE A CA 1
ATOM 762 C C . PHE A 1 96 ? -9.991 2.358 -1.638 1.00 98.56 96 PHE A C 1
ATOM 764 O O . PHE A 1 96 ? -9.334 1.679 -2.424 1.00 98.56 96 PHE A O 1
ATOM 771 N N . ARG A 1 97 ? -11.190 1.996 -1.179 1.00 97.62 97 ARG A N 1
ATOM 772 C CA . ARG A 1 97 ? -11.966 0.860 -1.680 1.00 97.62 97 ARG A CA 1
ATOM 773 C C . ARG A 1 97 ? -13.334 1.367 -2.108 1.00 97.62 97 ARG A C 1
ATOM 775 O O . ARG A 1 97 ? -14.022 1.991 -1.301 1.00 97.62 97 ARG A O 1
ATOM 782 N N . ASP A 1 98 ? -13.697 1.140 -3.363 1.00 96.69 98 ASP A N 1
ATOM 783 C CA . ASP A 1 98 ? -14.944 1.604 -3.978 1.00 96.69 98 ASP A CA 1
ATOM 784 C C . ASP A 1 98 ? -15.179 3.096 -3.693 1.00 96.69 98 ASP A C 1
ATOM 786 O O . ASP A 1 98 ? -16.184 3.491 -3.104 1.00 96.69 98 ASP A O 1
ATOM 790 N N . GLN A 1 99 ? -14.167 3.916 -4.010 1.00 96.00 99 GLN A N 1
ATOM 791 C CA . GLN A 1 99 ? -14.124 5.375 -3.798 1.00 96.00 99 GLN A CA 1
ATOM 792 C C . GLN A 1 99 ? -14.153 5.842 -2.328 1.00 96.00 99 GLN A C 1
ATOM 794 O O . GLN A 1 99 ? -13.984 7.027 -2.045 1.00 96.00 99 GLN A O 1
ATOM 799 N N . ASN A 1 100 ? -14.292 4.931 -1.363 1.00 96.44 100 ASN A N 1
ATOM 800 C CA . ASN A 1 100 ? -14.294 5.251 0.058 1.00 96.44 100 ASN A CA 1
ATOM 801 C C . ASN A 1 100 ? -12.892 5.081 0.652 1.00 96.44 100 ASN A C 1
ATOM 803 O O . ASN A 1 100 ? -12.287 4.013 0.551 1.00 96.44 100 ASN A O 1
ATOM 807 N N . LYS A 1 101 ? -12.382 6.114 1.332 1.00 97.69 101 LYS A N 1
ATOM 808 C CA . LYS A 1 101 ? -11.088 6.057 2.028 1.00 97.69 101 LYS A CA 1
ATOM 809 C C . LYS A 1 101 ? -11.129 5.003 3.139 1.00 97.69 101 LYS A C 1
ATOM 811 O O . LYS A 1 101 ? -11.847 5.160 4.130 1.00 97.69 101 LYS A O 1
ATOM 816 N N . LEU A 1 102 ? -10.344 3.942 2.978 1.00 97.62 102 LEU A N 1
ATOM 817 C CA . LEU A 1 102 ? -10.279 2.816 3.905 1.00 97.62 102 LEU A CA 1
ATOM 818 C C . LEU A 1 102 ? -9.391 3.173 5.095 1.00 97.62 102 LEU A C 1
ATOM 820 O O . LEU A 1 102 ? -9.836 3.184 6.24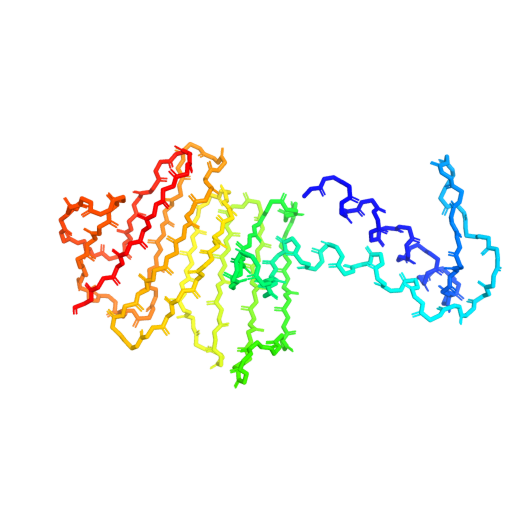8 1.00 97.62 102 LEU A O 1
ATOM 824 N N . PHE A 1 103 ? -8.153 3.550 4.784 1.00 98.38 103 PHE A N 1
ATOM 825 C CA . PHE A 1 103 ? -7.162 4.033 5.728 1.00 98.38 103 PHE A CA 1
ATOM 826 C C . PHE A 1 103 ? -6.135 4.929 5.033 1.00 98.38 103 PHE A C 1
ATOM 828 O O . PHE A 1 103 ? -6.049 4.994 3.807 1.00 98.38 103 PHE A O 1
ATOM 835 N N . GLU A 1 104 ? -5.348 5.614 5.847 1.00 98.44 104 GLU A N 1
ATOM 836 C CA . GLU A 1 104 ? -4.091 6.233 5.435 1.00 98.44 104 GLU A CA 1
ATOM 837 C C . GLU A 1 104 ? -3.023 5.937 6.483 1.00 98.44 104 GLU A C 1
ATOM 839 O O . GLU A 1 104 ? -3.351 5.706 7.650 1.00 98.44 104 GLU A O 1
ATOM 844 N N . TYR A 1 105 ? -1.757 5.981 6.090 1.00 98.50 105 TYR A N 1
ATOM 845 C CA . TYR A 1 105 ? -0.660 6.057 7.042 1.00 98.50 105 TYR A CA 1
ATOM 846 C C . TYR A 1 105 ? 0.380 7.087 6.614 1.00 98.50 105 TYR A C 1
ATOM 848 O O . TYR A 1 105 ? 0.578 7.333 5.424 1.00 98.50 105 TYR A O 1
ATOM 856 N N . LYS A 1 106 ? 1.050 7.680 7.604 1.00 98.44 106 LYS A N 1
ATOM 857 C CA . LYS A 1 106 ? 2.201 8.572 7.412 1.00 98.44 106 LYS A CA 1
ATOM 858 C C . LYS A 1 106 ? 3.476 7.860 7.841 1.00 98.44 106 LYS A C 1
ATOM 860 O O . LYS A 1 106 ? 3.475 7.247 8.901 1.00 98.44 106 LYS A O 1
ATOM 865 N N . GLY A 1 107 ? 4.531 7.964 7.043 1.00 97.62 107 GLY A N 1
ATOM 866 C CA . GLY A 1 107 ? 5.805 7.256 7.161 1.00 97.62 107 GLY A CA 1
ATOM 867 C C . GLY A 1 107 ? 6.001 6.230 6.037 1.00 97.62 107 GLY A C 1
ATOM 868 O O . GLY A 1 107 ? 5.279 6.236 5.036 1.00 97.62 107 GLY A O 1
ATOM 869 N N . LYS A 1 108 ? 7.002 5.358 6.182 1.00 97.50 108 LYS A N 1
ATOM 870 C CA . LYS A 1 108 ? 7.344 4.322 5.197 1.00 97.50 108 LYS A CA 1
ATOM 871 C C . LYS A 1 108 ? 7.100 2.937 5.769 1.00 97.50 108 LYS A C 1
ATOM 873 O O . LYS A 1 108 ? 7.739 2.549 6.746 1.00 97.50 108 LYS A O 1
ATOM 878 N N . ALA A 1 109 ? 6.210 2.190 5.129 1.00 97.69 109 ALA A N 1
ATOM 879 C CA . ALA A 1 109 ? 5.882 0.829 5.524 1.00 97.69 109 ALA A CA 1
ATOM 880 C C . ALA A 1 109 ? 5.376 -0.004 4.341 1.00 97.69 109 ALA A C 1
ATOM 882 O O . ALA A 1 109 ? 5.053 0.521 3.271 1.00 97.69 109 ALA A O 1
ATOM 883 N N . VAL A 1 110 ? 5.298 -1.310 4.578 1.00 97.50 110 VAL A N 1
ATOM 884 C CA . VAL A 1 110 ? 4.528 -2.271 3.788 1.00 97.50 110 VAL A CA 1
ATOM 885 C C . VAL A 1 110 ? 3.534 -2.934 4.728 1.00 97.50 110 VAL A C 1
ATOM 887 O O . VAL A 1 110 ? 3.913 -3.407 5.799 1.00 97.50 110 VAL A O 1
ATOM 890 N N . LEU A 1 111 ? 2.268 -2.952 4.334 1.00 98.06 111 LEU A N 1
ATOM 891 C CA . LEU A 1 111 ? 1.210 -3.667 5.033 1.00 98.06 111 LEU A CA 1
ATOM 892 C C . LEU A 1 111 ? 0.900 -4.939 4.248 1.00 98.06 111 LEU A C 1
ATOM 894 O O . LEU A 1 111 ? 0.720 -4.858 3.034 1.00 98.06 111 LEU A O 1
ATOM 898 N N . ARG A 1 112 ? 0.845 -6.081 4.928 1.00 97.81 112 ARG A N 1
ATOM 899 C CA . ARG A 1 112 ? 0.540 -7.410 4.374 1.00 97.81 112 ARG A CA 1
ATOM 900 C C . ARG A 1 112 ? -0.651 -8.029 5.088 1.00 97.81 112 ARG A C 1
ATOM 902 O O . ARG A 1 112 ? -1.041 -7.549 6.157 1.00 97.81 112 ARG A O 1
ATOM 909 N N . ASP A 1 113 ? -1.218 -9.074 4.496 1.00 97.12 113 ASP A N 1
ATOM 910 C CA . ASP A 1 113 ? -2.367 -9.805 5.033 1.00 97.12 113 ASP A CA 1
ATOM 911 C C . ASP A 1 113 ? -3.504 -8.870 5.461 1.00 97.12 113 ASP A C 1
ATOM 913 O O . ASP A 1 113 ? -4.099 -8.997 6.535 1.00 97.12 113 ASP A O 1
ATOM 917 N N . ILE A 1 114 ? -3.774 -7.860 4.629 1.00 97.81 114 ILE A N 1
ATOM 918 C CA . ILE A 1 114 ? -4.767 -6.842 4.946 1.00 97.81 114 ILE A CA 1
ATOM 919 C C . ILE A 1 114 ? -6.159 -7.466 4.869 1.00 97.81 114 ILE A C 1
ATOM 921 O O . ILE A 1 114 ? -6.683 -7.776 3.797 1.00 97.81 114 ILE A O 1
ATOM 925 N N . GLU A 1 115 ? -6.810 -7.554 6.021 1.00 96.38 115 GLU A N 1
ATOM 926 C CA . GLU A 1 115 ? -8.189 -7.997 6.158 1.00 96.38 115 GLU A CA 1
ATOM 927 C C . GLU A 1 115 ? -9.061 -6.849 6.644 1.00 96.38 115 GLU A C 1
ATOM 929 O O . GLU A 1 115 ? -8.788 -6.219 7.672 1.00 96.38 115 GLU A O 1
ATOM 934 N N . VAL A 1 116 ? -10.159 -6.590 5.930 1.00 95.88 116 VAL A N 1
ATOM 935 C CA . VAL A 1 116 ? -11.072 -5.501 6.279 1.00 95.88 116 VAL A CA 1
ATOM 936 C C . VAL A 1 116 ? -12.524 -5.954 6.286 1.00 95.88 116 VAL A C 1
ATOM 938 O O . VAL A 1 116 ? -13.078 -6.382 5.276 1.00 95.88 116 VAL A O 1
ATOM 941 N N . SER A 1 117 ? -13.176 -5.750 7.428 1.00 94.00 117 SER A N 1
ATOM 942 C CA . SER A 1 117 ? -14.619 -5.902 7.626 1.00 94.00 117 SER A CA 1
ATOM 943 C C . SER A 1 117 ? -15.227 -4.586 8.115 1.00 94.00 117 SER A C 1
ATOM 945 O O . SER A 1 117 ? -14.512 -3.667 8.498 1.00 94.00 117 SER A O 1
ATOM 947 N N . LYS A 1 118 ? -16.560 -4.486 8.204 1.00 89.94 118 LYS A N 1
ATOM 948 C CA . LYS A 1 118 ? -17.263 -3.249 8.616 1.00 89.94 118 LYS A CA 1
ATOM 949 C C . LYS A 1 118 ? -16.797 -2.644 9.955 1.00 89.94 118 LYS A C 1
ATOM 951 O O . LYS A 1 118 ? -17.002 -1.451 10.175 1.00 89.94 118 LYS A O 1
ATOM 956 N N . LYS A 1 119 ? -16.233 -3.443 10.869 1.00 94.38 119 LYS A N 1
ATOM 957 C CA . LYS A 1 119 ? -15.824 -3.008 12.221 1.00 94.38 119 LYS A CA 1
ATOM 958 C C . LYS A 1 119 ? -14.388 -3.386 12.591 1.00 94.38 119 LYS A C 1
ATOM 960 O O . LYS A 1 119 ? -13.981 -3.096 13.713 1.00 94.38 119 LYS A O 1
ATOM 965 N N . ARG A 1 120 ? -13.639 -4.026 11.691 1.00 97.06 120 ARG A N 1
ATOM 966 C CA . ARG A 1 120 ? -12.293 -4.525 11.977 1.00 97.06 120 ARG A CA 1
ATOM 967 C C . ARG A 1 120 ? -11.369 -4.328 10.783 1.00 97.06 120 ARG A C 1
ATOM 969 O O . ARG A 1 120 ? -11.771 -4.630 9.662 1.00 97.06 120 ARG A O 1
ATOM 976 N N . ILE A 1 121 ? -10.153 -3.874 11.059 1.00 97.88 121 ILE A N 1
ATOM 977 C CA . ILE A 1 121 ? -9.010 -3.931 10.145 1.00 97.88 121 ILE A CA 1
ATOM 978 C C . ILE A 1 121 ? -7.921 -4.752 10.840 1.00 97.88 121 ILE A C 1
ATOM 980 O O . ILE A 1 121 ? -7.632 -4.500 12.013 1.00 97.88 121 ILE A O 1
ATOM 984 N N . SER A 1 122 ? -7.312 -5.701 10.138 1.00 98.31 122 SER A N 1
ATOM 985 C CA . SER A 1 122 ? -6.061 -6.332 10.563 1.00 98.31 122 SER A CA 1
ATOM 986 C C . SER A 1 122 ? -5.059 -6.410 9.426 1.00 98.31 122 SER A C 1
ATOM 988 O O . SER A 1 122 ? -5.455 -6.430 8.266 1.00 98.31 122 SER A O 1
ATOM 990 N N . PHE A 1 123 ? -3.782 -6.385 9.782 1.00 98.50 123 PHE A N 1
ATOM 991 C CA . PHE A 1 123 ? -2.653 -6.492 8.863 1.00 98.50 123 PHE A CA 1
ATOM 992 C C . PHE A 1 123 ? -1.380 -6.797 9.652 1.00 98.50 123 PHE A C 1
ATOM 994 O O . PHE A 1 123 ? -1.299 -6.537 10.857 1.00 98.50 123 PHE A O 1
ATOM 1001 N N . GLU A 1 124 ? -0.365 -7.286 8.957 1.00 98.31 124 GLU A N 1
ATOM 1002 C CA . GLU A 1 124 ? 1.015 -7.223 9.415 1.00 98.31 124 GLU A CA 1
ATOM 1003 C C . GLU A 1 124 ? 1.671 -5.964 8.845 1.00 98.31 124 GLU A C 1
ATOM 1005 O O . GLU A 1 124 ? 1.627 -5.719 7.640 1.00 98.31 124 GLU A O 1
ATOM 1010 N N . ALA A 1 125 ? 2.254 -5.132 9.704 1.00 98.12 125 ALA A N 1
ATOM 1011 C CA . ALA A 1 125 ? 3.009 -3.962 9.284 1.00 98.12 125 ALA A CA 1
ATOM 1012 C C . ALA A 1 125 ? 4.499 -4.259 9.359 1.00 98.12 125 ALA A C 1
ATOM 1014 O O . ALA A 1 125 ? 4.997 -4.607 10.424 1.00 98.12 125 ALA A O 1
ATOM 1015 N N . ASN A 1 126 ? 5.207 -4.043 8.256 1.00 98.00 126 ASN A N 1
ATOM 1016 C CA . ASN A 1 126 ? 6.654 -3.907 8.241 1.00 98.00 126 ASN A CA 1
ATOM 1017 C C . ASN A 1 126 ? 6.995 -2.422 8.080 1.00 98.00 126 ASN A C 1
ATOM 1019 O O . ASN A 1 126 ? 6.784 -1.831 7.018 1.00 98.00 126 ASN A O 1
ATOM 1023 N N . VAL A 1 127 ? 7.453 -1.806 9.164 1.00 98.31 127 VAL A N 1
ATOM 1024 C CA . VAL A 1 127 ? 7.693 -0.369 9.274 1.00 98.31 127 VAL A CA 1
ATOM 1025 C C . VAL A 1 127 ? 9.182 -0.084 9.105 1.00 98.31 127 VAL A C 1
ATOM 1027 O O . VAL A 1 127 ? 10.006 -0.605 9.855 1.00 98.31 127 VAL A O 1
ATOM 1030 N N . ILE A 1 128 ? 9.514 0.751 8.118 1.00 96.94 128 ILE A N 1
ATOM 1031 C CA . ILE A 1 128 ? 10.894 1.084 7.739 1.00 96.94 128 ILE A CA 1
ATOM 1032 C C . ILE A 1 128 ? 11.352 2.405 8.364 1.00 96.94 128 ILE A C 1
ATOM 1034 O O . ILE A 1 128 ? 12.505 2.507 8.775 1.00 96.94 128 ILE A O 1
ATOM 1038 N N . SER A 1 129 ? 10.474 3.412 8.429 1.00 96.38 129 SER A N 1
ATOM 1039 C CA . SER A 1 129 ? 10.740 4.657 9.167 1.00 96.38 129 SER A CA 1
ATOM 1040 C C . SER A 1 129 ? 10.683 4.438 10.682 1.00 96.38 129 SER A C 1
ATOM 1042 O O . SER A 1 129 ? 10.171 3.419 11.130 1.00 96.38 129 SER A O 1
ATO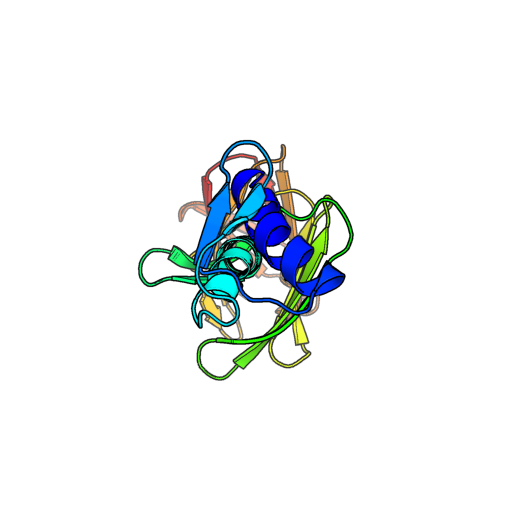M 1044 N N . ASP A 1 130 ? 11.130 5.410 11.481 1.00 97.44 130 ASP A N 1
ATOM 1045 C CA . ASP A 1 130 ? 11.107 5.329 12.956 1.00 97.44 130 ASP A CA 1
ATOM 1046 C C . ASP A 1 130 ? 9.730 4.936 13.517 1.00 97.44 130 ASP A C 1
ATOM 1048 O O . ASP A 1 130 ? 9.611 4.194 14.494 1.00 97.44 130 ASP A O 1
ATOM 1052 N N . ALA A 1 131 ? 8.670 5.429 12.873 1.00 97.75 131 ALA A N 1
ATOM 1053 C CA . ALA A 1 131 ? 7.301 5.008 13.109 1.00 97.75 131 ALA A CA 1
ATOM 1054 C C . ALA A 1 131 ? 6.418 5.266 11.880 1.00 97.75 131 ALA A C 1
ATOM 1056 O O . ALA A 1 131 ? 6.799 6.004 10.962 1.00 97.75 131 ALA A O 1
ATOM 1057 N N . VAL A 1 132 ? 5.210 4.703 11.905 1.00 98.25 132 VAL A N 1
ATOM 1058 C CA . VAL A 1 132 ? 4.075 5.131 11.086 1.00 98.25 132 VAL A CA 1
ATOM 1059 C C . VAL A 1 132 ? 2.878 5.518 11.944 1.00 98.25 132 VAL A C 1
ATOM 1061 O O . VAL A 1 132 ? 2.537 4.838 12.912 1.00 98.25 132 VAL A O 1
ATOM 1064 N N . ASP A 1 133 ? 2.200 6.594 11.553 1.00 98.44 133 ASP A N 1
ATOM 1065 C CA . ASP A 1 133 ? 0.903 6.970 12.114 1.00 98.44 133 ASP A CA 1
ATOM 1066 C C . ASP A 1 133 ? -0.194 6.428 11.200 1.00 98.44 133 ASP A C 1
ATOM 1068 O O . ASP A 1 133 ? -0.363 6.917 10.084 1.00 98.44 133 ASP A O 1
ATOM 1072 N N . PHE A 1 134 ? -0.922 5.408 11.656 1.00 98.50 134 PHE A N 1
ATOM 1073 C CA . PHE A 1 134 ? -1.969 4.731 10.891 1.00 98.50 134 PHE A CA 1
ATOM 1074 C C . PHE A 1 134 ? -3.362 5.226 11.295 1.00 98.50 134 PHE A C 1
ATOM 1076 O O . PHE A 1 134 ? -3.758 5.143 12.462 1.00 98.50 134 PHE A O 1
ATOM 1083 N N . TYR A 1 135 ? -4.139 5.690 10.321 1.00 98.00 135 TYR A N 1
ATOM 1084 C CA . TYR A 1 135 ? -5.465 6.275 10.495 1.00 98.00 135 TYR A CA 1
ATOM 1085 C C . TYR A 1 135 ? -6.530 5.375 9.838 1.00 98.00 135 TYR A C 1
ATOM 1087 O O . TYR A 1 135 ? -6.692 5.399 8.610 1.00 98.00 135 TYR A O 1
ATOM 1095 N N . PRO A 1 136 ? -7.322 4.610 10.617 1.00 97.38 136 PRO A N 1
ATOM 1096 C CA . PRO A 1 136 ? -8.404 3.774 10.094 1.00 97.38 136 PRO A CA 1
ATOM 1097 C C . PRO A 1 136 ? -9.624 4.630 9.712 1.00 97.38 136 PRO A C 1
ATOM 1099 O O . PRO A 1 136 ? -10.632 4.678 10.423 1.00 97.38 136 PRO A O 1
ATOM 1102 N N . SER A 1 137 ? -9.530 5.335 8.583 1.00 96.75 137 SER A N 1
ATOM 1103 C CA . SER A 1 137 ? -10.529 6.302 8.094 1.00 96.75 137 SER A CA 1
ATOM 1104 C C . SER A 1 137 ? -11.958 5.746 8.069 1.00 96.75 137 SER A C 1
ATOM 1106 O O . SER A 1 137 ? -12.911 6.455 8.412 1.00 96.75 137 SER A O 1
ATOM 1108 N N . MET A 1 138 ? -12.116 4.450 7.793 1.00 95.38 138 MET A N 1
ATOM 1109 C CA . MET A 1 138 ? -13.414 3.773 7.804 1.00 95.38 138 MET A CA 1
ATOM 1110 C C . MET A 1 138 ? -14.165 3.815 9.151 1.00 95.38 138 MET A C 1
ATOM 1112 O O . MET A 1 138 ? -15.385 3.637 9.184 1.00 95.38 138 MET A O 1
ATOM 1116 N N . PHE A 1 139 ? -13.489 4.083 10.274 1.00 94.94 139 PHE A N 1
ATOM 1117 C CA . PHE A 1 139 ? -14.127 4.204 11.590 1.00 94.94 139 PHE A CA 1
ATOM 1118 C C . PHE A 1 139 ? -14.729 5.590 11.877 1.00 94.94 139 PHE A C 1
ATOM 1120 O O . PHE A 1 139 ? -15.350 5.764 12.927 1.00 94.94 139 PHE A O 1
ATOM 1127 N N . LYS A 1 140 ? -14.631 6.562 10.955 1.00 85.62 140 LYS A N 1
ATOM 1128 C CA . LYS A 1 140 ? -15.337 7.865 11.004 1.00 85.62 140 LYS A CA 1
ATOM 1129 C C . LYS A 1 140 ? -15.262 8.571 12.373 1.00 85.62 140 LYS A C 1
ATOM 1131 O O . LYS A 1 140 ? -16.278 8.744 13.044 1.00 85.62 140 LYS A O 1
ATOM 1136 N N . LYS A 1 141 ? -14.056 8.958 12.814 1.00 84.25 141 LYS A N 1
ATOM 1137 C CA . LYS A 1 141 ? -13.762 9.633 14.109 1.00 84.25 141 LYS A CA 1
ATOM 1138 C C . LYS A 1 141 ? -14.211 8.881 15.381 1.00 84.25 141 LYS A C 1
ATOM 1140 O O . LYS A 1 141 ? -14.025 9.406 16.482 1.00 84.25 141 LYS A O 1
ATOM 1145 N N . LYS A 1 142 ? -14.771 7.670 15.275 1.00 90.00 142 LYS A N 1
ATOM 1146 C CA . LYS A 1 142 ? -15.113 6.833 16.433 1.00 90.00 142 LYS A CA 1
ATOM 1147 C C . LYS A 1 142 ? -13.843 6.262 17.054 1.00 90.00 142 LYS A C 1
ATOM 1149 O O . LYS A 1 142 ? -12.811 6.132 16.398 1.00 90.00 142 LYS A O 1
ATOM 1154 N N . SER A 1 143 ? -13.926 5.947 18.339 1.00 95.06 143 SER A N 1
ATOM 1155 C CA . SER A 1 143 ? -12.845 5.252 19.030 1.00 95.06 143 SER A CA 1
ATOM 1156 C C . SER A 1 143 ? -12.821 3.771 18.656 1.00 95.06 143 SER A C 1
ATOM 1158 O O . SER A 1 143 ? -13.856 3.201 18.311 1.00 95.06 143 SER A O 1
ATOM 1160 N N . PHE A 1 144 ? -11.643 3.163 18.730 1.00 97.00 144 PHE A N 1
ATOM 1161 C CA . PHE A 1 144 ? -11.397 1.763 18.392 1.00 97.00 144 PHE A CA 1
ATOM 1162 C C . PHE A 1 144 ? -10.401 1.149 19.381 1.00 97.00 144 PHE A C 1
ATOM 1164 O O . PHE A 1 144 ? -9.559 1.841 19.958 1.00 97.00 144 PHE A O 1
ATOM 1171 N N . LYS A 1 145 ? -10.530 -0.153 19.614 1.00 97.31 145 LYS A N 1
ATOM 1172 C CA . LYS A 1 145 ? -9.597 -0.980 20.378 1.00 97.31 145 LYS A CA 1
ATOM 1173 C C . LYS A 1 145 ? -8.417 -1.347 19.485 1.00 97.31 145 LYS A C 1
ATOM 1175 O O . LYS A 1 145 ? -8.608 -1.624 18.303 1.00 97.31 145 LYS A O 1
ATOM 1180 N N . VAL A 1 146 ? -7.225 -1.371 20.065 1.00 97.81 146 VAL A N 1
ATOM 1181 C CA . VAL A 1 146 ? -5.978 -1.716 19.380 1.00 97.81 146 VAL A CA 1
ATOM 1182 C C . VAL A 1 146 ? -5.369 -2.948 20.034 1.00 97.81 146 VAL A C 1
ATOM 1184 O O . VAL A 1 146 ? -5.273 -3.023 21.264 1.00 97.81 146 VAL A O 1
ATOM 1187 N N . LYS A 1 147 ? -4.926 -3.898 19.213 1.00 98.00 147 LYS A N 1
ATOM 1188 C CA . LYS A 1 147 ? -4.028 -4.981 19.617 1.00 98.00 147 LYS A CA 1
ATOM 1189 C C . LYS A 1 147 ? -2.777 -4.933 18.741 1.00 98.00 147 LYS A C 1
ATOM 1191 O O . LYS A 1 147 ? -2.906 -4.792 17.526 1.00 98.00 147 LYS A O 1
ATOM 1196 N N . LEU A 1 148 ? -1.612 -5.039 19.370 1.00 97.12 148 LEU A N 1
ATOM 1197 C CA . LEU A 1 148 ? -0.301 -5.133 18.726 1.00 97.12 148 LEU A CA 1
ATOM 1198 C C . LEU A 1 148 ? 0.322 -6.458 19.169 1.00 97.12 148 LEU A C 1
ATOM 1200 O O . LEU A 1 148 ? 0.388 -6.714 20.370 1.00 97.12 148 LEU A O 1
ATOM 1204 N N . ASP A 1 149 ? 0.671 -7.330 18.226 1.00 96.81 149 ASP A N 1
ATOM 1205 C CA . ASP A 1 149 ? 1.166 -8.694 18.482 1.00 96.81 149 ASP A CA 1
ATOM 1206 C C . ASP A 1 149 ? 0.291 -9.474 19.477 1.00 96.81 149 ASP A C 1
ATOM 1208 O O . ASP A 1 149 ? 0.755 -10.103 20.427 1.00 96.81 149 ASP A O 1
ATOM 1212 N N . GLY A 1 150 ? -1.029 -9.351 19.315 1.00 93.69 150 GLY A N 1
ATOM 1213 C CA . GLY A 1 150 ? -2.027 -9.968 20.195 1.00 93.69 150 GLY A CA 1
ATOM 1214 C C . GLY A 1 150 ? -2.194 -9.294 21.566 1.00 93.69 150 GLY A C 1
ATOM 1215 O O . GLY A 1 150 ? -3.211 -9.514 22.230 1.00 93.69 150 GLY A O 1
ATOM 1216 N N . LYS A 1 151 ? -1.278 -8.414 21.984 1.00 95.12 151 LYS A N 1
ATOM 1217 C CA . LYS A 1 151 ? -1.354 -7.683 23.255 1.00 95.12 151 LYS A CA 1
ATOM 1218 C C . LYS A 1 151 ? -2.276 -6.473 23.126 1.00 95.12 151 LYS A C 1
ATOM 1220 O O . LYS A 1 151 ? -2.205 -5.708 22.165 1.00 95.12 151 LYS A O 1
ATOM 1225 N N . LYS A 1 152 ? -3.156 -6.269 24.111 1.00 94.06 152 LYS A N 1
ATOM 1226 C CA . LYS A 1 152 ? -4.052 -5.100 24.152 1.00 94.06 152 LYS A CA 1
ATOM 1227 C C . LYS A 1 152 ? -3.221 -3.824 24.329 1.00 94.06 152 LYS A C 1
ATOM 1229 O O . LYS A 1 152 ? -2.581 -3.654 25.358 1.00 94.06 152 LYS A O 1
ATOM 1234 N N . ALA A 1 153 ? -3.307 -2.906 23.368 1.00 92.12 153 ALA A N 1
ATOM 1235 C CA . ALA A 1 153 ? -2.634 -1.601 23.392 1.00 92.12 153 ALA A CA 1
ATOM 1236 C C . ALA A 1 153 ? -3.585 -0.441 23.770 1.00 92.12 153 ALA A C 1
ATOM 1238 O O . ALA A 1 153 ? -3.253 0.739 23.640 1.00 92.12 153 ALA A O 1
ATOM 1239 N N . GLY A 1 154 ? -4.795 -0.775 24.233 1.00 92.88 154 GLY A N 1
ATOM 1240 C CA . GLY A 1 154 ? -5.796 0.174 24.719 1.00 92.88 154 GLY A CA 1
ATOM 1241 C C . GLY A 1 154 ? -6.797 0.638 23.658 1.00 92.88 154 GLY A C 1
ATOM 1242 O O . GLY A 1 154 ? -6.975 0.019 22.606 1.00 92.88 154 GLY A O 1
ATOM 1243 N N . LYS A 1 155 ? -7.508 1.724 23.975 1.00 94.50 155 LYS A N 1
ATOM 1244 C CA . LYS A 1 155 ? -8.524 2.349 23.120 1.00 94.50 155 LYS A CA 1
ATOM 1245 C C . LYS A 1 155 ? -7.984 3.674 22.587 1.00 94.50 155 LYS A C 1
ATOM 1247 O O . LYS A 1 155 ? -7.491 4.493 23.358 1.00 94.50 155 LYS A O 1
ATOM 1252 N N . LYS A 1 156 ? -8.073 3.886 21.277 1.00 95.06 156 LYS A N 1
ATOM 1253 C CA . LYS A 1 156 ? -7.570 5.082 20.586 1.00 95.06 156 LYS A CA 1
ATOM 1254 C C . LYS A 1 156 ? -8.689 5.775 19.814 1.00 95.06 156 LYS A C 1
ATOM 1256 O O . LYS A 1 156 ? -9.765 5.214 19.604 1.00 95.06 156 LYS A O 1
ATOM 1261 N N . LYS A 1 157 ? -8.440 7.021 19.414 1.00 93.62 157 LYS A N 1
ATOM 1262 C CA . LYS A 1 157 ? -9.293 7.833 18.537 1.00 93.62 157 LYS A CA 1
ATOM 1263 C C . LYS A 1 157 ? -8.375 8.559 17.555 1.00 93.62 157 LYS A C 1
ATOM 1265 O O . LYS A 1 157 ? -7.358 9.101 17.970 1.00 93.62 157 LYS A O 1
ATOM 1270 N N . GLY A 1 158 ? -8.731 8.576 16.274 1.00 94.00 158 GLY A N 1
ATOM 1271 C CA . GLY A 1 158 ? -7.900 9.182 15.230 1.00 94.00 158 GLY A CA 1
ATOM 1272 C C . GLY A 1 158 ? -6.912 8.187 14.630 1.00 94.00 158 GLY A C 1
ATOM 1273 O O . GLY A 1 158 ? -7.226 7.609 13.596 1.00 94.00 158 GLY A O 1
ATOM 1274 N N . PHE A 1 159 ? -5.765 7.974 15.280 1.00 96.44 159 PHE A N 1
ATOM 1275 C CA . PHE A 1 159 ? -4.681 7.133 14.760 1.00 96.44 159 PHE A CA 1
ATOM 1276 C C . PHE A 1 159 ? -4.080 6.195 15.810 1.00 96.44 159 PHE A C 1
ATOM 1278 O O . PHE A 1 159 ? -4.324 6.329 17.013 1.00 96.44 159 PHE A O 1
ATOM 1285 N N . VAL A 1 160 ? -3.285 5.244 15.330 1.00 97.06 160 VAL A N 1
ATOM 1286 C CA . VAL A 1 160 ? -2.358 4.434 16.122 1.00 97.06 160 VAL A CA 1
ATOM 1287 C C . VAL A 1 160 ? -0.946 4.658 15.589 1.00 97.06 160 VAL A C 1
ATOM 1289 O O . VAL A 1 160 ? -0.731 4.596 14.381 1.00 97.06 160 VAL A O 1
ATOM 1292 N N . ARG A 1 161 ? 0.003 4.944 16.483 1.00 97.62 161 ARG A N 1
ATOM 1293 C CA . ARG A 1 161 ? 1.427 4.999 16.142 1.00 97.62 161 ARG A CA 1
ATOM 1294 C C . ARG A 1 161 ? 2.020 3.601 16.254 1.00 97.62 161 ARG A C 1
ATOM 1296 O O . ARG A 1 161 ? 1.814 2.939 17.271 1.00 97.62 161 ARG A O 1
ATOM 1303 N N . ILE A 1 162 ? 2.731 3.178 15.221 1.00 97.75 162 ILE A N 1
ATOM 1304 C CA . ILE A 1 162 ? 3.369 1.870 15.109 1.00 97.75 162 ILE A CA 1
ATOM 1305 C C . ILE A 1 162 ? 4.862 2.121 14.899 1.00 97.75 162 ILE A C 1
ATOM 1307 O O . ILE A 1 162 ? 5.229 2.770 13.924 1.00 97.75 162 ILE A O 1
ATOM 1311 N N . SER A 1 163 ? 5.706 1.677 15.826 1.00 97.69 163 SER A N 1
ATOM 1312 C CA . SER A 1 163 ? 7.158 1.880 15.743 1.00 97.69 163 SER A CA 1
ATOM 1313 C C . SER A 1 163 ? 7.800 1.028 14.645 1.00 97.69 163 SER A C 1
ATOM 1315 O O . SER A 1 163 ? 7.188 0.081 14.152 1.00 97.69 163 SER A O 1
ATOM 1317 N N . GLN A 1 164 ? 9.039 1.368 14.289 1.00 98.06 164 GLN A N 1
ATOM 1318 C CA . GLN A 1 164 ? 9.874 0.604 13.366 1.00 98.06 164 GLN A CA 1
ATOM 1319 C C . GLN A 1 164 ? 9.924 -0.892 13.719 1.00 98.06 164 GLN A C 1
ATOM 1321 O O . GLN A 1 164 ? 9.995 -1.261 14.894 1.00 98.06 164 GLN A O 1
ATOM 1326 N N . GLY A 1 165 ? 9.922 -1.743 12.692 1.00 97.81 165 GLY A N 1
ATOM 1327 C CA . GLY A 1 165 ? 9.946 -3.200 12.824 1.00 97.81 165 GLY A CA 1
ATOM 1328 C C . GLY A 1 165 ? 8.706 -3.880 12.247 1.00 97.81 165 GLY A C 1
ATOM 1329 O O . GLY A 1 165 ? 7.910 -3.266 11.535 1.00 97.81 165 GLY A O 1
ATOM 1330 N N . THR A 1 166 ? 8.565 -5.173 12.537 1.00 98.19 166 THR A N 1
ATOM 1331 C CA . THR A 1 166 ? 7.423 -5.984 12.096 1.00 98.19 166 THR A CA 1
ATOM 1332 C C . THR A 1 166 ? 6.456 -6.196 13.253 1.00 98.19 166 THR A C 1
ATOM 1334 O O . THR A 1 166 ? 6.878 -6.615 14.327 1.00 98.19 166 THR A O 1
ATOM 1337 N N . VAL A 1 167 ? 5.170 -5.919 13.040 1.00 98.00 167 VAL A N 1
ATOM 1338 C CA . VAL A 1 167 ? 4.134 -6.031 14.078 1.00 98.00 167 VAL A CA 1
ATOM 1339 C C . VAL A 1 167 ? 2.780 -6.383 13.480 1.00 98.00 167 VAL A C 1
ATOM 1341 O O . VAL A 1 167 ? 2.344 -5.806 12.480 1.00 98.00 167 VAL A O 1
ATOM 1344 N N . LYS A 1 168 ? 2.068 -7.302 14.132 1.00 98.25 168 LYS A N 1
ATOM 1345 C CA . LYS A 1 168 ? 0.685 -7.640 13.786 1.00 98.25 168 LYS A CA 1
ATOM 1346 C C . LYS A 1 168 ? -0.266 -6.662 14.448 1.00 98.25 168 LYS A C 1
ATOM 1348 O O . LYS A 1 168 ? -0.303 -6.538 15.672 1.00 98.25 168 LYS A O 1
ATOM 1353 N N . VAL A 1 169 ? -1.078 -5.991 13.641 1.00 98.50 169 VAL A N 1
ATOM 1354 C CA . VAL A 1 169 ? -1.994 -4.946 14.092 1.00 98.50 169 VAL A CA 1
ATOM 1355 C C . VAL A 1 169 ? -3.427 -5.406 13.899 1.00 98.50 169 VAL A C 1
ATOM 1357 O O . VAL A 1 169 ? -3.820 -5.863 12.828 1.00 98.50 169 VAL A O 1
ATOM 1360 N N . VAL A 1 170 ? -4.240 -5.243 14.942 1.00 98.50 170 VAL A N 1
ATOM 1361 C CA . VAL A 1 170 ? -5.687 -5.453 14.871 1.00 98.50 170 VAL A CA 1
ATOM 1362 C C . VAL A 1 170 ? -6.402 -4.253 15.476 1.00 98.50 170 VAL A C 1
ATOM 1364 O O . VAL A 1 170 ? -6.175 -3.898 16.635 1.00 98.50 170 VAL A O 1
ATOM 1367 N N . LEU A 1 171 ? -7.290 -3.644 14.694 1.00 98.06 171 LEU A N 1
ATOM 1368 C CA . LEU A 1 171 ? -8.111 -2.503 15.084 1.00 98.06 171 LEU A CA 1
ATOM 1369 C C . LEU A 1 171 ? -9.583 -2.906 15.033 1.00 98.06 171 LEU A C 1
ATOM 1371 O O . LEU A 1 171 ? -10.070 -3.323 13.985 1.00 98.06 171 LEU A O 1
ATOM 1375 N N . GLU A 1 172 ? -10.300 -2.765 16.146 1.00 96.69 172 GLU A N 1
ATOM 1376 C CA . GLU A 1 172 ? -11.691 -3.222 16.295 1.00 96.69 172 GLU A CA 1
ATOM 1377 C C . GLU A 1 172 ? -12.564 -2.132 16.920 1.00 96.69 172 GLU A C 1
ATOM 1379 O O . GLU A 1 172 ? -12.180 -1.525 17.921 1.00 96.69 172 GLU A O 1
ATOM 1384 N N . ARG A 1 173 ? -13.755 -1.895 16.365 1.00 90.56 173 ARG A N 1
ATOM 1385 C CA . ARG A 1 173 ? -14.737 -0.972 16.950 1.00 90.56 173 ARG A CA 1
ATOM 1386 C C . ARG A 1 173 ? -15.671 -1.654 17.942 1.00 90.56 173 ARG A C 1
ATOM 1388 O O . ARG A 1 173 ? -16.293 -2.665 17.553 1.00 90.56 173 ARG A O 1
#

Foldseek 3Di:
DVQLVVLQCLLVVCCVPPVFQAPDADPPPSHGDDDGHDPCSCVSNVSVVVQAWDADPVFGTKGWAPVAQDWDWDWQDDDPRWTWIWIYHQQWIWIDTNNHTQKIKTAGWMWTPWDDDQFKTKTKIQHDPQKMWIFRVSCPQDKWWKDKQNHTPGIDGGTDIGGHGIIIIMIGD

Mean predicted aligned error: 4.19 Å

Nearest PDB structures (foldseek):
  6jph-assembly1_A  TM=5.247E-01  e=9.757E-01  Defluviitalea phaphyphila
  3cih-assembly1_A-2  TM=4.073E-01  e=1.780E+00  Bacteroides thetaiotaomicron VPI-5482
  2p3p-assembly1_A  TM=4.519E-01  e=2.610E+00  Porphyromonas gingivalis W83

pLDDT: mea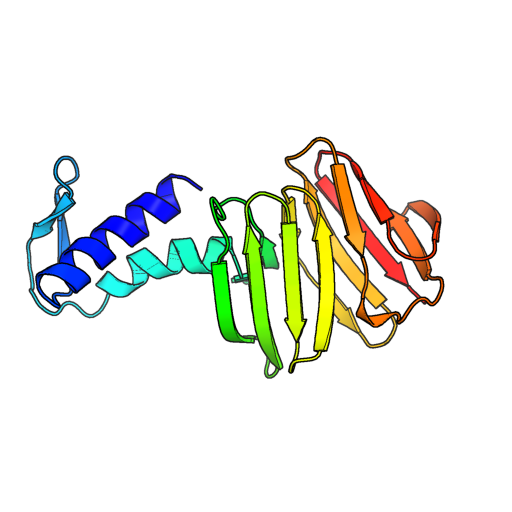n 94.03, std 4.28, range [80.88, 98.75]

Sequence (173 aa):
SEFAVKSAKLFLKSWKTFQLCRENYNSVTGEGGGQRYQSWGPLFALILLEEFIDFCPFDGFRVGNLAAAKKNKIENIDIRGNKYTLEADNQGLVLFRDQNKLFEYKGKAVLRDIEVSKKRISFEANVISDAVDFYPSMFKKKSFKVKLDGKKAGKKKGFVRISQGTVKVVLER

Secondary structure (DSSP, 8-state):
-HHHHHHHHHHHHHHHHH--B-SEE-TTT--EES-SB-TTTTHHHHHHHHHHEEEETTTEEEEE-TT-SS-EEEEEEEETTEEEEEEE-SSEEEEEETTEEEEEEESSEEEEEEEEETTEEEEEEEEEEEEEEEE-GGGTT-EEEEEETTEEEEEEES-EEEEEEEEEEEEE-

Radius of gyration: 18.49 Å; Cα contacts (8 Å, |Δi|>4): 404; chains: 1; bounding box: 42×28×56 Å